Protein AF-A0A8E2IBC5-F1 (afdb_monomer_lite)

Secondary structure (DSSP, 8-state):
--HHHHHHHHHHHHHHHHHTT---------PPEEEEEEE-TTSS--HHHHHHHHHHHTT-SEEEEEEGGG--HHHHTT-SEEEEEESSTT---HHHHHHHGGGSSSS---EE-

pLDDT: mean 71.52, std 16.58, range [40.16, 89.25]

Organism: NCBI:txid38875

Sequence (113 aa):
MNYKRLMSIFVLAMLVQLIAIVPTTHAEETLPKMTFIYMTQDHLPNSDVLFLEATLAAFAKKIDLVEANQVNINKLKKSDVIVFMGEEKGKVPRKGGTQFNPLKDESLQLVIM

Radius of gyration: 26.06 Å; chains: 1; bounding box: 66×25×68 Å

Structure (mmCIF, N/CA/C/O backbone):
data_AF-A0A8E2IBC5-F1
#
_entry.id   AF-A0A8E2IBC5-F1
#
loop_
_atom_site.group_PDB
_atom_site.id
_atom_site.type_symbol
_atom_site.label_atom_id
_atom_site.label_alt_id
_atom_site.label_comp_id
_atom_site.label_asym_id
_atom_site.label_entity_id
_atom_site.label_seq_id
_atom_site.pdbx_PDB_ins_code
_atom_site.Cartn_x
_atom_site.Cartn_y
_atom_site.Cartn_z
_atom_site.occupancy
_atom_site.B_iso_or_equiv
_atom_site.auth_seq_id
_atom_site.auth_comp_id
_atom_site.auth_asym_id
_atom_site.auth_atom_id
_atom_site.pdbx_PDB_model_num
ATOM 1 N N . MET A 1 1 ? -48.158 -3.553 49.471 1.00 57.88 1 MET A N 1
ATOM 2 C CA . MET A 1 1 ? -47.087 -3.453 48.452 1.00 57.88 1 MET A CA 1
ATOM 3 C C . MET A 1 1 ? -46.358 -4.791 48.409 1.00 57.88 1 MET A C 1
ATOM 5 O O . MET A 1 1 ? -45.925 -5.25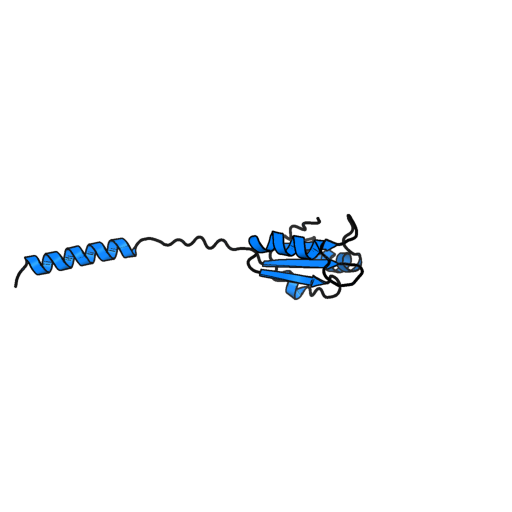8 49.452 1.00 57.88 1 MET A O 1
ATOM 9 N N . ASN A 1 2 ? -46.352 -5.485 47.268 1.00 74.00 2 ASN A N 1
ATOM 10 C CA . ASN A 1 2 ? -45.976 -6.903 47.210 1.00 74.00 2 ASN A CA 1
ATOM 11 C C . ASN A 1 2 ? -44.443 -7.040 47.122 1.00 74.00 2 ASN A C 1
ATOM 13 O O . ASN A 1 2 ? -43.874 -6.951 46.037 1.00 74.00 2 ASN A O 1
ATOM 17 N N . TYR A 1 3 ? -43.775 -7.210 48.266 1.00 76.25 3 TYR A N 1
ATOM 18 C CA . TYR A 1 3 ? -42.307 -7.237 48.406 1.00 76.25 3 TYR A CA 1
ATOM 19 C C . TYR A 1 3 ? -41.609 -8.216 47.445 1.00 76.25 3 TYR A C 1
ATOM 21 O O . TYR A 1 3 ? -40.512 -7.940 46.966 1.00 76.25 3 TYR A O 1
ATOM 29 N N . LYS A 1 4 ? -42.285 -9.314 47.076 1.00 76.81 4 LYS A N 1
ATOM 30 C CA . LYS A 1 4 ? -41.810 -10.280 46.073 1.00 76.81 4 LYS A CA 1
ATOM 31 C C . LYS A 1 4 ? -41.590 -9.654 44.690 1.00 76.81 4 LYS A C 1
ATOM 33 O O . LYS A 1 4 ? -40.616 -9.989 44.024 1.00 76.81 4 LYS A O 1
ATOM 38 N N . ARG A 1 5 ? -42.454 -8.721 44.265 1.00 77.56 5 ARG A N 1
ATOM 39 C CA . ARG A 1 5 ? -42.296 -8.002 42.985 1.00 77.56 5 ARG A CA 1
ATOM 40 C C . ARG A 1 5 ? -41.101 -7.053 43.013 1.00 77.56 5 ARG A C 1
ATOM 42 O O . ARG A 1 5 ? -40.372 -6.987 42.034 1.00 77.56 5 ARG A O 1
ATOM 49 N N . LEU A 1 6 ? -40.884 -6.364 44.132 1.00 82.38 6 LEU A N 1
ATOM 50 C CA . LEU A 1 6 ? -39.739 -5.465 44.312 1.00 82.38 6 LEU A CA 1
ATOM 51 C C . LEU A 1 6 ? -38.411 -6.228 44.276 1.00 82.38 6 LEU A C 1
ATOM 53 O O . LEU A 1 6 ? -37.493 -5.818 43.572 1.00 82.38 6 LEU A O 1
ATOM 57 N N . MET A 1 7 ? -38.342 -7.375 44.956 1.00 83.50 7 MET A N 1
ATOM 58 C CA . MET A 1 7 ? -37.144 -8.217 44.953 1.00 83.50 7 MET A CA 1
ATOM 59 C C . MET A 1 7 ? -36.817 -8.749 43.548 1.00 83.50 7 MET A C 1
ATOM 61 O O . MET A 1 7 ? -35.668 -8.720 43.121 1.00 83.50 7 MET A O 1
ATOM 65 N N . SER A 1 8 ? -37.838 -9.157 42.786 1.00 82.38 8 SER A N 1
ATOM 66 C CA . SER A 1 8 ? -37.655 -9.638 41.411 1.00 82.38 8 SER A CA 1
ATOM 67 C C . SER A 1 8 ? -37.078 -8.574 40.474 1.00 82.38 8 SER A C 1
ATOM 69 O O . SER A 1 8 ? -36.262 -8.903 39.617 1.00 82.38 8 SER A O 1
ATOM 71 N N . ILE A 1 9 ? -37.490 -7.311 40.623 1.00 84.94 9 ILE A N 1
ATOM 72 C CA . ILE A 1 9 ? -36.974 -6.199 39.810 1.00 84.94 9 ILE A CA 1
ATOM 73 C C . ILE A 1 9 ? -35.517 -5.905 40.182 1.00 84.94 9 ILE A C 1
ATOM 75 O O . ILE A 1 9 ? -34.698 -5.645 39.305 1.00 84.94 9 ILE A O 1
ATOM 79 N N . PHE A 1 10 ? -35.183 -5.998 41.469 1.00 85.44 10 PHE A N 1
ATOM 80 C CA . PHE A 1 10 ? -33.832 -5.743 41.960 1.00 85.44 10 PHE A CA 1
ATOM 81 C C . PHE A 1 10 ? -32.822 -6.785 41.461 1.00 85.44 10 PHE A C 1
ATOM 83 O O . PHE A 1 10 ? -31.757 -6.427 40.963 1.00 85.44 10 PHE A O 1
ATOM 90 N N . VAL A 1 11 ? -33.183 -8.072 41.513 1.00 86.56 11 VAL A N 1
ATOM 91 C CA . VAL A 1 11 ? -32.349 -9.164 40.981 1.00 86.56 11 VAL A CA 1
ATOM 92 C C . VAL A 1 11 ? -32.142 -9.013 39.473 1.00 86.56 11 VAL A C 1
ATOM 94 O O . VAL A 1 11 ? -31.028 -9.183 38.982 1.00 86.56 11 VAL A O 1
ATOM 97 N N . LEU A 1 12 ? -33.195 -8.640 38.740 1.00 84.81 12 LEU A N 1
ATOM 98 C CA . LEU A 1 12 ? -33.107 -8.420 37.299 1.00 84.81 12 LEU A CA 1
ATOM 99 C C . LEU A 1 12 ? -32.184 -7.241 36.959 1.00 84.81 12 LEU A C 1
ATOM 101 O O . LEU A 1 12 ? -31.347 -7.358 36.068 1.00 84.81 12 LEU A O 1
ATOM 105 N N . ALA A 1 13 ? -32.288 -6.131 37.695 1.00 83.44 13 ALA A N 1
ATOM 106 C CA . ALA A 1 13 ? -31.417 -4.973 37.511 1.00 83.44 13 ALA A CA 1
ATOM 107 C C . ALA A 1 13 ? -29.939 -5.319 37.760 1.00 83.44 13 ALA A C 1
ATOM 109 O O . ALA A 1 13 ? -29.073 -4.890 36.998 1.00 83.44 13 ALA A O 1
ATOM 110 N N . MET A 1 14 ? -29.655 -6.148 38.771 1.00 82.12 14 MET A N 1
ATOM 111 C CA . MET A 1 14 ? -28.293 -6.608 39.051 1.00 82.12 14 MET A CA 1
ATOM 112 C C . MET A 1 14 ? -27.725 -7.491 37.933 1.00 82.12 14 MET A C 1
ATOM 114 O O . MET A 1 14 ? -26.567 -7.336 37.549 1.00 82.12 14 MET A O 1
ATOM 118 N N . LEU A 1 15 ? -28.541 -8.384 37.367 1.00 81.25 15 LEU A N 1
ATOM 119 C CA . LEU A 1 15 ? -28.134 -9.237 36.246 1.00 81.25 15 LEU A CA 1
ATOM 120 C C . LEU A 1 15 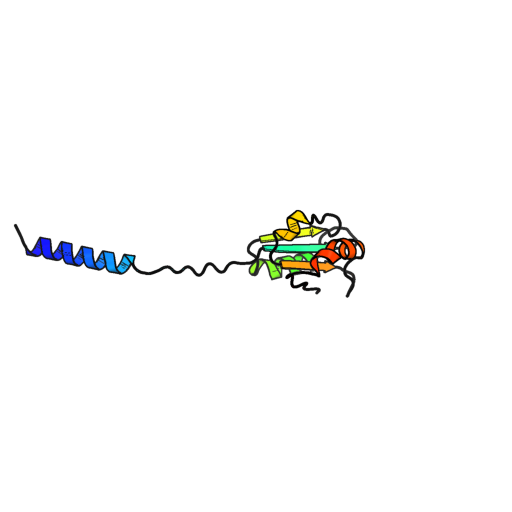? -27.831 -8.428 34.978 1.00 81.25 15 LEU A C 1
ATOM 122 O O . LEU A 1 15 ? -26.869 -8.729 34.278 1.00 81.25 15 LEU A O 1
ATOM 126 N N . VAL A 1 16 ? -28.602 -7.373 34.699 1.00 77.88 16 VAL A N 1
ATOM 127 C CA . VAL A 1 16 ? -28.352 -6.485 33.549 1.00 77.88 16 VAL A CA 1
ATOM 128 C C . VAL A 1 16 ? -27.029 -5.729 33.704 1.00 77.88 16 VAL A C 1
ATOM 130 O O . VAL A 1 16 ? -26.286 -5.587 32.733 1.00 77.88 16 VAL A O 1
ATOM 133 N N . GLN A 1 17 ? -26.691 -5.296 34.922 1.00 71.69 17 GLN A N 1
ATOM 134 C CA . GLN A 1 17 ? -25.409 -4.637 35.191 1.00 71.69 17 GLN A CA 1
ATOM 135 C C . GLN A 1 17 ? -24.208 -5.572 34.993 1.00 71.69 17 GLN A C 1
ATOM 137 O O . GLN A 1 17 ? -23.166 -5.112 34.540 1.00 71.69 17 GLN A O 1
ATOM 142 N N . LEU A 1 18 ? -24.348 -6.875 35.256 1.00 68.88 18 LEU A N 1
ATOM 143 C CA . LEU A 1 18 ? -23.285 -7.865 35.029 1.00 68.88 18 LEU A CA 1
ATOM 144 C C . LEU A 1 18 ? -22.956 -8.070 33.541 1.00 68.88 18 LEU A C 1
ATOM 146 O O . LEU A 1 18 ? -21.799 -8.298 33.202 1.00 68.88 18 LEU A O 1
ATOM 150 N N . ILE A 1 19 ? -23.945 -7.954 32.650 1.00 66.19 19 ILE A N 1
ATOM 151 C CA . ILE A 1 19 ? -23.742 -8.098 31.196 1.00 66.19 19 ILE A CA 1
ATOM 152 C C . ILE A 1 19 ? -23.092 -6.835 30.605 1.00 66.19 19 ILE A C 1
ATOM 154 O O . ILE A 1 19 ? -22.348 -6.910 29.630 1.00 66.19 19 ILE A O 1
ATOM 158 N N . ALA A 1 20 ? -23.330 -5.670 31.212 1.00 60.69 20 ALA A N 1
ATOM 159 C CA . ALA A 1 20 ? -22.821 -4.386 30.732 1.00 60.69 20 ALA A CA 1
ATOM 160 C C . ALA A 1 20 ? -21.312 -4.166 30.974 1.00 60.69 20 ALA A C 1
ATOM 162 O O . ALA A 1 20 ? -20.746 -3.234 30.409 1.00 60.69 20 ALA A O 1
ATOM 163 N N . ILE A 1 21 ? -20.656 -5.001 31.792 1.00 59.78 21 ILE A N 1
ATOM 164 C CA . ILE A 1 21 ? -19.228 -4.871 32.150 1.00 59.78 21 ILE A CA 1
ATOM 165 C C . ILE A 1 21 ? -18.396 -5.965 31.464 1.00 59.78 21 ILE A C 1
ATOM 167 O O . ILE A 1 21 ? -17.398 -6.433 32.003 1.00 59.78 21 ILE A O 1
ATOM 171 N N . VAL A 1 22 ? -18.780 -6.406 30.266 1.00 57.28 22 VAL A N 1
ATOM 172 C CA . VAL A 1 22 ? -17.820 -7.105 29.405 1.00 57.28 22 VAL A CA 1
ATOM 173 C C . VAL A 1 22 ? -16.979 -6.016 28.746 1.00 57.28 22 VAL A C 1
ATOM 175 O O . VAL A 1 22 ? -17.513 -5.293 27.902 1.00 57.28 22 VAL A O 1
ATOM 178 N N . PRO A 1 23 ? -15.696 -5.838 29.113 1.00 51.69 23 PRO A N 1
ATOM 179 C CA . PRO A 1 23 ? -14.833 -4.971 28.343 1.00 51.69 23 PRO A CA 1
ATOM 180 C C . PRO A 1 23 ? -14.690 -5.626 26.972 1.00 51.69 23 PRO A C 1
ATOM 182 O O . PRO A 1 23 ? -13.975 -6.610 26.796 1.00 51.69 23 PRO A O 1
ATOM 185 N N . THR A 1 24 ? -15.397 -5.091 25.984 1.00 54.81 24 THR A N 1
ATOM 186 C CA . THR A 1 24 ? -15.069 -5.288 24.579 1.00 54.81 24 THR A CA 1
ATOM 187 C C . THR A 1 24 ? -13.778 -4.520 24.333 1.00 54.81 24 THR A C 1
ATOM 189 O O . THR A 1 24 ? -13.758 -3.456 23.720 1.00 54.81 24 THR A O 1
ATOM 192 N N . THR A 1 25 ? -12.664 -5.031 24.865 1.00 54.69 25 THR A N 1
ATOM 193 C CA . THR A 1 25 ? -11.339 -4.661 24.382 1.00 54.69 25 THR A CA 1
ATOM 194 C C . THR A 1 25 ? -11.262 -5.177 22.956 1.00 54.69 25 THR A C 1
ATOM 196 O O . THR A 1 25 ? -10.771 -6.273 22.694 1.00 54.69 25 THR A O 1
ATOM 199 N N . HIS A 1 26 ? -11.821 -4.408 22.027 1.00 50.81 26 HIS A N 1
ATOM 200 C CA . HIS A 1 26 ? -11.423 -4.476 20.643 1.00 50.81 26 HIS A CA 1
ATOM 201 C C . HIS A 1 26 ? -9.955 -4.075 20.648 1.00 50.81 26 HIS A C 1
ATOM 203 O O . HIS A 1 26 ? -9.616 -2.898 20.753 1.00 50.81 26 HIS A O 1
ATOM 209 N N . ALA A 1 27 ? -9.077 -5.075 20.624 1.00 50.12 27 ALA A N 1
ATOM 210 C CA . ALA A 1 27 ? -7.743 -4.875 20.110 1.00 50.12 27 ALA A CA 1
ATOM 211 C C . ALA A 1 27 ? -7.947 -4.471 18.647 1.00 50.12 27 ALA A C 1
ATOM 213 O O . ALA A 1 27 ? -8.111 -5.320 17.776 1.00 50.12 27 ALA A O 1
ATOM 214 N N . GLU A 1 28 ? -8.091 -3.168 18.401 1.00 55.06 28 GLU A N 1
ATOM 215 C CA . GLU A 1 28 ? -7.971 -2.624 17.060 1.00 55.06 28 GLU A CA 1
ATOM 216 C C . GLU A 1 28 ? -6.555 -2.973 16.617 1.00 55.06 28 GLU A C 1
ATOM 218 O O . GLU A 1 28 ? -5.588 -2.330 17.024 1.00 55.06 28 GLU A O 1
ATOM 223 N N . GLU A 1 29 ? -6.418 -4.044 15.837 1.00 59.09 29 GLU A N 1
ATOM 224 C CA . GLU A 1 29 ? -5.198 -4.288 15.087 1.00 59.09 29 GLU A CA 1
ATOM 225 C C . GLU A 1 29 ? -4.999 -3.066 14.192 1.00 59.09 29 GLU A C 1
ATOM 227 O O . GLU A 1 29 ? -5.711 -2.845 13.208 1.00 59.09 29 GLU A O 1
ATOM 232 N N . THR A 1 30 ? -4.077 -2.193 14.595 1.00 73.81 30 THR A N 1
ATOM 233 C CA . THR A 1 30 ? -3.744 -0.986 13.851 1.00 73.81 30 THR A CA 1
ATOM 234 C C . THR A 1 30 ? -2.970 -1.401 12.610 1.00 73.81 30 THR A C 1
ATOM 236 O O . THR A 1 30 ? -1.740 -1.423 12.610 1.00 73.81 30 THR A O 1
ATOM 239 N N . LEU A 1 31 ? -3.697 -1.771 11.556 1.00 82.94 31 LEU A N 1
ATOM 240 C CA . LEU A 1 31 ? -3.105 -2.080 10.263 1.00 82.94 31 LEU A CA 1
ATOM 241 C C . LEU A 1 31 ? -2.351 -0.838 9.736 1.00 82.94 31 LEU A C 1
ATOM 243 O O . LEU A 1 31 ? -2.897 0.275 9.783 1.00 82.94 31 LEU A O 1
ATOM 247 N N . PRO A 1 32 ? -1.116 -0.996 9.232 1.00 86.88 32 PRO A N 1
ATOM 248 C CA . PRO A 1 32 ? -0.298 0.112 8.755 1.00 86.88 32 PRO A CA 1
ATOM 249 C C . PRO A 1 32 ? -0.858 0.736 7.472 1.00 86.88 32 PRO A C 1
ATOM 251 O O . PRO A 1 32 ? -1.527 0.087 6.659 1.00 86.88 32 PRO A O 1
ATOM 254 N N . LYS A 1 33 ? -0.541 2.012 7.256 1.00 88.56 33 LYS A N 1
ATOM 255 C CA . LYS A 1 33 ? -0.665 2.674 5.954 1.00 88.56 33 LYS A CA 1
ATOM 256 C C . LYS A 1 33 ? 0.594 2.408 5.148 1.00 88.56 33 LYS A C 1
ATOM 258 O O . LYS A 1 33 ? 1.688 2.791 5.564 1.00 88.56 33 LYS A O 1
ATOM 263 N N . MET A 1 34 ? 0.433 1.794 3.986 1.00 89.25 34 MET A N 1
ATOM 264 C CA . MET A 1 34 ? 1.551 1.442 3.124 1.00 89.25 34 MET A CA 1
ATOM 265 C C . MET A 1 34 ? 1.550 2.307 1.862 1.00 89.25 34 MET A C 1
ATOM 267 O O . MET A 1 34 ? 0.508 2.496 1.237 1.00 89.25 34 MET A O 1
ATOM 271 N N . THR A 1 35 ? 2.719 2.806 1.464 1.00 88.44 35 THR A N 1
ATOM 272 C CA . THR A 1 35 ? 2.910 3.454 0.160 1.00 88.44 35 THR A CA 1
ATOM 273 C C . THR A 1 35 ? 3.791 2.587 -0.722 1.00 88.44 35 THR A C 1
ATOM 275 O O . THR A 1 35 ? 4.895 2.208 -0.341 1.00 88.44 35 THR A O 1
ATOM 278 N N . PHE A 1 36 ? 3.292 2.302 -1.914 1.00 88.31 36 PHE A N 1
ATOM 279 C CA . PHE A 1 36 ? 3.904 1.453 -2.918 1.00 88.31 36 PHE A CA 1
ATOM 280 C C . PHE A 1 36 ? 4.464 2.345 -4.013 1.00 88.31 36 PHE A C 1
ATOM 282 O O . PHE A 1 36 ? 3.721 3.059 -4.681 1.00 88.31 36 PHE A O 1
ATOM 289 N N . ILE A 1 37 ? 5.780 2.333 -4.178 1.00 87.88 37 ILE A N 1
ATOM 290 C CA . ILE A 1 37 ? 6.480 3.179 -5.137 1.00 87.88 37 ILE A CA 1
ATOM 291 C C . ILE A 1 37 ? 6.982 2.295 -6.264 1.00 87.88 37 ILE A C 1
ATOM 293 O O . ILE A 1 37 ? 7.921 1.525 -6.062 1.00 87.88 37 ILE A O 1
ATOM 297 N N . TYR A 1 38 ? 6.357 2.400 -7.436 1.00 86.38 38 TYR A N 1
ATOM 298 C CA . TYR A 1 38 ? 6.726 1.592 -8.594 1.00 86.38 38 TYR A CA 1
ATOM 299 C C . TYR A 1 38 ? 7.558 2.373 -9.611 1.00 86.38 38 TYR A C 1
ATOM 301 O O . TYR A 1 38 ? 7.370 3.575 -9.818 1.00 86.38 38 TYR A O 1
ATOM 309 N N . MET A 1 39 ? 8.468 1.667 -10.276 1.00 83.62 39 MET A N 1
ATOM 310 C CA . MET A 1 39 ? 9.153 2.142 -11.471 1.00 83.62 39 MET A CA 1
ATOM 311 C C . MET A 1 39 ? 9.211 1.024 -12.512 1.00 83.62 39 MET A C 1
ATOM 313 O O . MET A 1 39 ? 9.937 0.043 -12.347 1.00 83.62 39 MET A O 1
ATOM 317 N N . THR A 1 40 ? 8.462 1.211 -13.589 1.00 80.81 40 THR A N 1
ATOM 318 C CA . THR A 1 40 ? 8.387 0.318 -14.750 1.00 80.81 40 THR A CA 1
ATOM 319 C C . THR A 1 40 ? 8.802 1.083 -16.004 1.00 80.81 40 THR A C 1
ATOM 321 O O . THR A 1 40 ? 8.754 2.318 -16.021 1.00 80.81 40 THR A O 1
ATOM 324 N N . GLN A 1 41 ? 9.225 0.373 -17.052 1.00 80.31 41 GLN A N 1
ATOM 325 C CA . GLN A 1 41 ? 9.615 1.004 -18.323 1.00 80.31 41 GLN A CA 1
ATOM 326 C C . GLN A 1 41 ? 8.471 1.794 -18.972 1.00 80.31 41 GLN A C 1
ATOM 328 O O . GLN A 1 41 ? 8.698 2.883 -19.494 1.00 80.31 41 GLN A O 1
ATOM 333 N N . ASP A 1 42 ? 7.244 1.281 -18.871 1.00 82.50 42 ASP A N 1
ATOM 334 C CA . ASP A 1 42 ? 6.059 1.875 -19.498 1.00 82.50 42 ASP A CA 1
ATOM 335 C C . ASP A 1 42 ? 5.370 2.937 -18.627 1.00 82.50 42 ASP A C 1
ATOM 337 O O . ASP A 1 42 ? 4.300 3.427 -18.985 1.00 82.50 42 ASP A O 1
ATOM 341 N N . HIS A 1 43 ? 5.944 3.286 -17.466 1.00 81.19 43 HIS A N 1
ATOM 342 C CA . HIS A 1 43 ? 5.335 4.186 -16.474 1.00 81.19 43 HIS A CA 1
ATOM 343 C C . HIS A 1 43 ? 3.948 3.735 -15.973 1.00 81.19 43 HIS A C 1
ATOM 345 O O . HIS A 1 43 ? 3.214 4.509 -15.359 1.00 81.19 43 HIS A O 1
ATOM 351 N N . LEU A 1 44 ? 3.593 2.470 -16.208 1.00 84.81 44 LEU A N 1
ATOM 352 C CA . LEU A 1 44 ? 2.338 1.848 -15.804 1.00 84.81 44 LEU A CA 1
ATOM 353 C C . LEU A 1 44 ? 2.608 0.663 -14.869 1.00 84.81 44 LEU A C 1
ATOM 355 O O . LEU A 1 44 ? 3.616 -0.026 -15.046 1.00 84.81 44 LEU A O 1
ATOM 359 N N . PRO A 1 45 ? 1.729 0.382 -13.891 1.00 83.94 45 PRO A N 1
ATOM 360 C CA . PRO A 1 45 ? 1.849 -0.811 -13.061 1.00 83.94 45 PRO A CA 1
ATOM 361 C C . PRO A 1 45 ? 1.835 -2.069 -13.937 1.00 83.94 45 PRO A C 1
ATOM 363 O O . PRO A 1 45 ? 0.884 -2.296 -14.685 1.00 83.94 45 PRO A O 1
ATOM 366 N N . ASN A 1 46 ? 2.889 -2.878 -13.852 1.00 84.88 46 ASN A N 1
ATOM 367 C CA . ASN A 1 46 ? 2.946 -4.180 -14.512 1.00 84.88 46 ASN A CA 1
ATOM 368 C C . ASN A 1 46 ? 2.289 -5.260 -13.625 1.00 84.88 46 ASN A C 1
ATOM 370 O O . ASN A 1 46 ? 1.837 -4.984 -12.509 1.00 84.88 46 ASN A O 1
ATOM 374 N N . SER A 1 47 ? 2.225 -6.503 -14.110 1.00 85.31 47 SER A N 1
ATOM 375 C CA . SER A 1 47 ? 1.628 -7.618 -13.359 1.00 85.31 47 SER A CA 1
ATOM 376 C C . SER A 1 47 ? 2.267 -7.833 -11.990 1.00 85.31 47 SER A C 1
ATOM 378 O O . SER A 1 47 ? 1.564 -8.163 -11.040 1.00 85.31 47 SER A O 1
ATOM 380 N N . ASP A 1 48 ? 3.576 -7.621 -11.879 1.00 84.50 48 ASP A N 1
ATOM 381 C CA . ASP A 1 48 ? 4.339 -7.891 -10.662 1.00 84.50 48 ASP A CA 1
ATOM 382 C C . ASP A 1 48 ? 4.044 -6.838 -9.588 1.00 84.50 48 ASP A C 1
ATOM 384 O O . ASP A 1 48 ? 3.831 -7.174 -8.423 1.00 84.50 48 ASP A O 1
ATOM 388 N N . VAL A 1 49 ? 3.937 -5.569 -9.994 1.00 85.38 49 VAL A N 1
ATOM 389 C CA . VAL A 1 49 ? 3.515 -4.458 -9.130 1.00 85.38 49 VAL A CA 1
ATOM 390 C C . VAL A 1 49 ? 2.108 -4.702 -8.588 1.00 85.38 49 VAL A C 1
ATOM 392 O O . VAL A 1 49 ? 1.888 -4.603 -7.382 1.00 85.38 49 VAL A O 1
ATOM 395 N N . LEU A 1 50 ? 1.166 -5.066 -9.463 1.00 86.94 50 LEU A N 1
ATOM 396 C CA . LEU A 1 50 ? -0.221 -5.330 -9.071 1.00 86.94 50 LEU A CA 1
ATOM 397 C C . LEU A 1 50 ? -0.340 -6.572 -8.180 1.00 86.94 50 LEU A C 1
ATOM 399 O O . LEU A 1 50 ? -1.138 -6.598 -7.245 1.00 86.94 50 LEU A O 1
ATOM 403 N N . PHE A 1 51 ? 0.466 -7.599 -8.441 1.00 88.06 51 PHE A N 1
ATOM 404 C CA . PHE A 1 51 ? 0.509 -8.800 -7.616 1.00 88.06 51 PHE A CA 1
ATOM 405 C C . PHE A 1 51 ? 1.021 -8.500 -6.201 1.00 88.06 51 PHE A C 1
ATOM 407 O O . PHE A 1 51 ? 0.426 -8.954 -5.219 1.00 88.06 51 PHE A O 1
ATOM 414 N N . LEU A 1 52 ? 2.095 -7.714 -6.080 1.00 85.88 52 LEU A N 1
ATOM 415 C CA . LEU A 1 52 ? 2.642 -7.300 -4.786 1.00 85.88 52 LEU A CA 1
ATOM 416 C C . LEU A 1 52 ? 1.668 -6.407 -4.017 1.00 85.88 52 LEU A C 1
ATOM 418 O O . LEU A 1 52 ? 1.456 -6.629 -2.824 1.00 85.88 52 LEU A O 1
ATOM 422 N N . GLU A 1 53 ? 1.037 -5.450 -4.698 1.00 88.31 53 GLU A N 1
ATOM 423 C CA . GLU A 1 53 ? -0.022 -4.615 -4.127 1.00 88.31 53 GLU A CA 1
ATOM 424 C C . GLU A 1 53 ? -1.157 -5.481 -3.564 1.00 88.31 53 GLU A C 1
ATOM 426 O O . GLU A 1 53 ? -1.508 -5.358 -2.391 1.00 88.31 53 GLU A O 1
ATOM 431 N N . ALA A 1 54 ? -1.685 -6.409 -4.368 1.00 88.12 54 ALA A N 1
ATOM 432 C CA . ALA A 1 54 ? -2.789 -7.278 -3.972 1.00 88.12 54 ALA A CA 1
ATOM 433 C C . ALA A 1 54 ? -2.423 -8.203 -2.802 1.00 88.12 54 ALA A C 1
ATOM 435 O O . ALA A 1 54 ? -3.231 -8.413 -1.898 1.00 88.12 54 ALA A O 1
ATOM 436 N N . THR A 1 55 ? -1.199 -8.732 -2.791 1.00 87.62 55 THR A N 1
ATOM 437 C CA . THR A 1 55 ? -0.719 -9.624 -1.725 1.00 87.62 55 THR A CA 1
ATOM 438 C C . THR A 1 55 ? -0.598 -8.886 -0.394 1.00 87.62 55 THR A C 1
ATOM 440 O O . THR A 1 55 ? -0.942 -9.422 0.660 1.00 87.62 55 THR A O 1
ATOM 443 N N . LEU A 1 56 ? -0.133 -7.638 -0.432 1.00 85.69 56 LEU A N 1
ATOM 444 C CA . LEU A 1 56 ? 0.098 -6.833 0.763 1.00 85.69 56 LEU A CA 1
ATOM 445 C C . LEU A 1 56 ? -1.136 -6.030 1.202 1.00 85.69 56 LEU A C 1
ATOM 447 O O . LEU A 1 56 ? -1.190 -5.583 2.348 1.00 85.69 56 LEU A O 1
ATOM 451 N N . ALA A 1 57 ? -2.162 -5.919 0.353 1.00 85.81 57 ALA A N 1
ATOM 452 C CA . ALA A 1 57 ? -3.444 -5.291 0.681 1.00 85.81 57 ALA A CA 1
ATOM 453 C C . ALA A 1 57 ? -4.122 -5.920 1.900 1.00 85.81 57 ALA A C 1
ATOM 455 O O . ALA A 1 57 ? -4.725 -5.205 2.696 1.00 85.81 57 ALA A O 1
ATOM 456 N N . ALA A 1 58 ? -3.966 -7.231 2.097 1.00 84.62 58 ALA A N 1
ATOM 457 C CA . ALA A 1 58 ? -4.510 -7.935 3.258 1.00 84.62 58 ALA A CA 1
ATOM 458 C C . ALA A 1 58 ? -3.897 -7.478 4.597 1.00 84.62 58 ALA A C 1
ATOM 460 O O . ALA A 1 58 ? -4.511 -7.659 5.645 1.00 84.62 58 ALA A O 1
ATOM 461 N N . PHE A 1 59 ? -2.706 -6.873 4.565 1.00 84.81 59 PHE A N 1
ATOM 462 C CA . PHE A 1 59 ? -1.961 -6.439 5.748 1.00 84.81 59 PHE A CA 1
ATOM 463 C C . PHE A 1 59 ? -1.962 -4.918 5.929 1.00 84.81 59 PHE A C 1
ATOM 465 O O . PHE A 1 59 ? -1.328 -4.412 6.852 1.00 84.81 59 PHE A O 1
ATOM 472 N N . ALA A 1 60 ? -2.645 -4.174 5.059 1.00 86.19 60 ALA A N 1
ATOM 473 C CA . ALA A 1 60 ? -2.627 -2.720 5.051 1.00 86.19 60 ALA A CA 1
ATOM 474 C C . ALA A 1 60 ? -4.020 -2.150 5.328 1.00 86.19 60 ALA A C 1
ATOM 476 O O . ALA A 1 60 ? -5.022 -2.587 4.770 1.00 86.19 60 ALA A O 1
ATOM 477 N N . LYS A 1 61 ? -4.087 -1.083 6.130 1.00 86.25 61 LYS A N 1
ATOM 478 C CA . LYS A 1 61 ? -5.321 -0.295 6.285 1.00 86.25 61 LYS A CA 1
ATOM 479 C C . LYS A 1 61 ? -5.643 0.479 5.013 1.00 86.25 61 LYS A C 1
ATOM 481 O O . LYS A 1 61 ? -6.800 0.755 4.708 1.00 86.25 61 LYS A O 1
ATOM 486 N N . LYS A 1 62 ? -4.588 0.916 4.329 1.00 85.69 62 LYS A N 1
ATOM 487 C CA . LYS A 1 62 ? -4.649 1.675 3.089 1.00 85.69 62 LYS A CA 1
ATOM 488 C C . LYS A 1 62 ? -3.355 1.459 2.324 1.00 85.69 62 LYS A C 1
ATOM 490 O O . LYS A 1 62 ? -2.282 1.558 2.921 1.00 85.69 62 LYS A O 1
ATOM 495 N N . ILE A 1 63 ? -3.487 1.232 1.023 1.00 87.31 63 ILE A N 1
ATOM 496 C CA . ILE A 1 63 ? -2.373 1.238 0.085 1.00 87.31 63 ILE A CA 1
ATOM 497 C C . ILE A 1 63 ? -2.484 2.473 -0.804 1.00 87.31 63 ILE A C 1
ATOM 499 O O . ILE A 1 63 ? -3.541 2.747 -1.369 1.00 87.31 63 ILE A O 1
ATOM 503 N N . ASP A 1 64 ? -1.397 3.233 -0.892 1.00 88.94 64 ASP A N 1
ATOM 504 C CA . ASP A 1 64 ? -1.225 4.300 -1.872 1.00 88.94 64 ASP A CA 1
ATOM 505 C C . ASP A 1 64 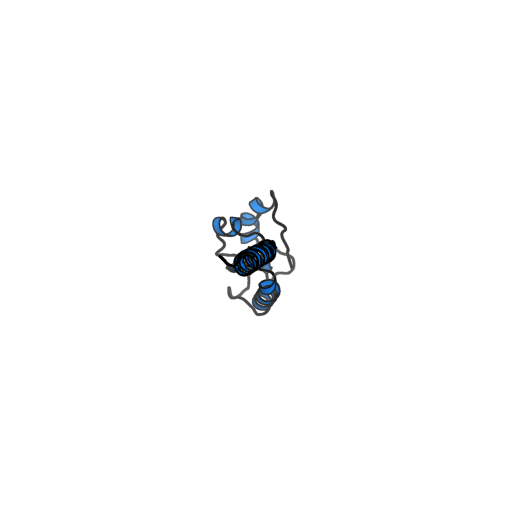? -0.178 3.853 -2.904 1.00 88.94 64 ASP A C 1
ATOM 507 O O . ASP A 1 64 ? 1.007 3.765 -2.590 1.00 88.94 64 ASP A O 1
ATOM 511 N N . LEU A 1 65 ? -0.609 3.569 -4.136 1.00 88.44 65 LEU A N 1
ATOM 512 C CA . LEU A 1 65 ? 0.278 3.224 -5.250 1.00 88.44 65 LEU A CA 1
ATOM 513 C C . LEU A 1 65 ? 0.701 4.497 -6.001 1.00 88.44 65 LEU A C 1
ATOM 515 O O . LEU A 1 65 ? -0.142 5.275 -6.451 1.00 88.44 65 LEU A O 1
ATOM 519 N N . VAL A 1 66 ? 2.008 4.732 -6.126 1.00 88.12 66 VAL A N 1
ATOM 520 C CA . VAL A 1 66 ? 2.584 5.961 -6.689 1.00 88.12 66 VAL A CA 1
ATOM 521 C C . VAL A 1 66 ? 3.755 5.625 -7.609 1.00 88.12 66 VAL A C 1
ATOM 523 O O . VAL A 1 66 ? 4.617 4.818 -7.276 1.00 88.12 66 VAL A O 1
ATOM 526 N N . GLU A 1 67 ? 3.820 6.274 -8.766 1.00 85.19 67 GLU A N 1
ATOM 527 C CA . GLU A 1 67 ? 4.973 6.167 -9.661 1.00 85.19 67 GLU A CA 1
ATOM 528 C C . GLU A 1 67 ? 6.184 6.906 -9.062 1.00 85.19 67 GLU A C 1
ATOM 530 O O . GLU A 1 67 ? 6.046 8.024 -8.557 1.00 85.19 67 GLU A O 1
ATOM 535 N N . ALA A 1 68 ? 7.390 6.341 -9.163 1.00 83.12 68 ALA A N 1
ATOM 536 C CA . ALA A 1 68 ? 8.617 6.906 -8.592 1.00 83.12 68 ALA A CA 1
ATOM 537 C C . ALA A 1 68 ? 8.885 8.373 -8.991 1.00 83.12 68 ALA A C 1
ATOM 539 O O . ALA A 1 68 ? 9.431 9.136 -8.194 1.00 83.12 68 ALA A O 1
ATOM 540 N N . ASN A 1 69 ? 8.475 8.796 -10.192 1.00 80.06 69 ASN A N 1
ATOM 541 C CA . ASN A 1 69 ? 8.657 10.173 -10.670 1.00 80.06 69 ASN A CA 1
ATOM 542 C C . ASN A 1 69 ? 7.644 11.177 -10.092 1.00 80.06 69 ASN A C 1
ATOM 544 O O . ASN A 1 69 ? 7.856 12.384 -10.195 1.00 80.06 69 ASN A O 1
ATOM 548 N N . GLN A 1 70 ? 6.556 10.699 -9.487 1.00 82.12 70 GLN A N 1
ATOM 549 C CA . GLN A 1 70 ? 5.449 11.514 -8.972 1.00 82.12 70 GLN A CA 1
ATOM 550 C C . GLN A 1 70 ? 5.394 11.521 -7.437 1.00 82.12 70 GLN A C 1
ATOM 552 O O . GLN A 1 70 ? 4.411 11.948 -6.823 1.00 82.12 70 GLN A O 1
ATOM 557 N N . VAL A 1 71 ? 6.459 11.037 -6.799 1.00 81.50 71 VAL A N 1
ATOM 558 C CA . VAL A 1 71 ? 6.554 10.938 -5.348 1.00 81.50 71 VAL A CA 1
ATOM 559 C C . VAL A 1 71 ? 6.574 12.328 -4.715 1.00 81.50 71 VAL A C 1
ATOM 561 O O . VAL A 1 71 ? 7.380 13.193 -5.052 1.00 81.50 71 VAL A O 1
ATOM 564 N N . ASN A 1 72 ? 5.698 12.525 -3.729 1.00 79.56 72 ASN A N 1
ATOM 565 C CA . ASN A 1 72 ? 5.689 13.712 -2.883 1.00 79.56 72 ASN A CA 1
ATOM 566 C C . ASN A 1 72 ? 6.123 13.338 -1.460 1.00 79.56 72 ASN A C 1
ATOM 568 O O . ASN A 1 72 ? 5.434 12.581 -0.774 1.00 79.56 72 ASN A O 1
ATOM 572 N N . ILE A 1 73 ? 7.226 13.927 -0.990 1.00 76.62 73 ILE A N 1
ATOM 573 C CA . ILE A 1 73 ? 7.81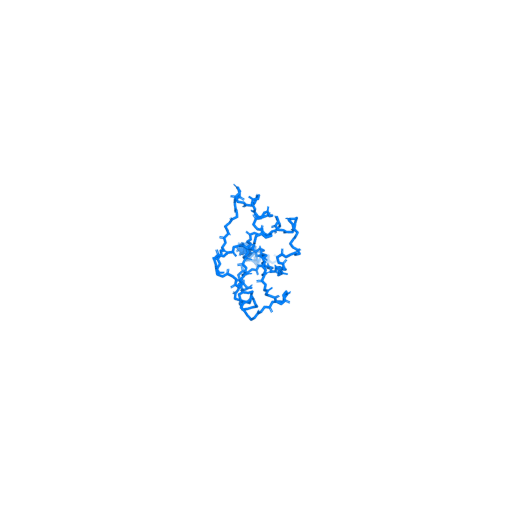4 13.680 0.338 1.00 76.62 73 ILE A CA 1
ATOM 574 C C . ILE A 1 73 ? 6.795 13.903 1.470 1.00 76.62 73 ILE A C 1
ATOM 576 O O . ILE A 1 73 ? 6.772 13.155 2.447 1.00 76.62 73 ILE A O 1
ATOM 580 N N . ASN A 1 74 ? 5.885 14.871 1.328 1.00 77.88 74 ASN A N 1
ATOM 581 C CA . ASN A 1 74 ? 4.857 15.142 2.338 1.00 77.88 74 ASN A CA 1
ATOM 582 C C . ASN A 1 74 ? 3.794 14.034 2.436 1.00 77.88 74 ASN A C 1
ATOM 584 O O . ASN A 1 74 ? 3.153 13.902 3.479 1.00 77.88 74 ASN A O 1
ATOM 588 N N . LYS A 1 75 ? 3.588 13.245 1.371 1.00 71.50 75 LYS A N 1
ATOM 589 C CA . LYS A 1 75 ? 2.732 12.047 1.411 1.00 71.50 75 LYS A CA 1
ATOM 590 C C . LYS A 1 75 ? 3.468 10.862 2.037 1.00 71.50 75 LYS A C 1
ATOM 592 O O . LYS A 1 75 ? 2.873 10.147 2.836 1.00 71.50 75 LYS A O 1
ATOM 597 N N . LEU A 1 76 ? 4.763 10.713 1.752 1.00 77.62 76 LEU A N 1
ATOM 598 C CA . LEU A 1 76 ? 5.587 9.636 2.312 1.00 77.62 76 LEU A CA 1
ATOM 599 C C . LEU A 1 76 ? 5.671 9.689 3.837 1.00 77.62 76 LEU A C 1
ATOM 601 O O . LEU A 1 76 ? 5.512 8.663 4.482 1.00 77.62 76 LEU A O 1
ATOM 605 N N . LYS A 1 77 ? 5.803 10.887 4.419 1.00 77.69 77 LYS A N 1
ATOM 606 C CA . LYS A 1 77 ? 5.825 11.080 5.883 1.00 77.69 77 LYS A CA 1
ATOM 607 C C . LYS A 1 77 ? 4.561 10.603 6.611 1.00 77.69 77 LYS A C 1
ATOM 609 O O . LYS A 1 77 ? 4.572 10.501 7.829 1.00 77.69 77 LYS A O 1
ATOM 614 N N . LYS A 1 78 ? 3.455 10.380 5.893 1.00 81.00 78 LYS A N 1
ATOM 615 C CA . LYS A 1 78 ? 2.185 9.890 6.458 1.00 81.00 78 LYS A CA 1
ATOM 616 C C . LYS A 1 78 ? 2.026 8.370 6.350 1.00 81.00 78 LYS A C 1
ATOM 618 O O . LYS A 1 78 ? 0.968 7.864 6.726 1.00 81.00 78 LYS A O 1
ATOM 623 N N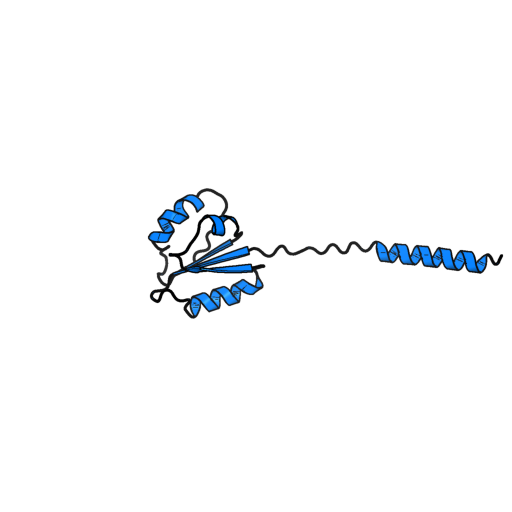 . SER A 1 79 ? 3.012 7.693 5.766 1.00 83.44 79 SER A N 1
ATOM 624 C CA . SER A 1 79 ? 3.022 6.245 5.563 1.00 83.44 79 SER A CA 1
ATOM 625 C C . SER A 1 79 ? 3.842 5.590 6.659 1.00 83.44 79 SER A C 1
ATOM 627 O O . SER A 1 79 ? 4.918 6.081 6.990 1.00 83.44 79 SER A O 1
ATOM 629 N N . ASP A 1 80 ? 3.340 4.478 7.180 1.00 84.44 80 ASP A N 1
ATOM 630 C CA . ASP A 1 80 ? 4.036 3.681 8.190 1.00 84.44 80 ASP A CA 1
ATOM 631 C C . ASP A 1 80 ? 5.054 2.743 7.522 1.00 84.44 80 ASP A C 1
ATOM 633 O O . ASP A 1 80 ? 6.117 2.464 8.071 1.00 84.44 80 ASP A O 1
ATOM 637 N N . VAL A 1 81 ? 4.742 2.285 6.303 1.00 83.25 81 VAL A N 1
ATOM 638 C CA . VAL A 1 81 ? 5.594 1.400 5.498 1.00 83.25 81 VAL A CA 1
ATOM 639 C C . VAL A 1 81 ? 5.716 1.953 4.082 1.00 83.25 81 VAL A C 1
ATOM 641 O O . VAL A 1 81 ? 4.735 2.420 3.497 1.00 83.25 81 VAL A O 1
ATOM 644 N N . ILE A 1 82 ? 6.920 1.887 3.514 1.00 84.12 82 ILE A N 1
ATOM 645 C CA . ILE A 1 82 ? 7.189 2.269 2.126 1.00 84.12 82 ILE A CA 1
ATOM 646 C C . ILE A 1 82 ? 7.811 1.068 1.416 1.00 84.12 82 ILE A C 1
ATOM 648 O O . ILE A 1 82 ? 8.870 0.588 1.817 1.00 84.12 82 ILE A O 1
ATOM 652 N N . VAL A 1 83 ? 7.151 0.603 0.359 1.00 83.19 83 VAL A N 1
ATOM 653 C CA . VAL A 1 83 ? 7.584 -0.530 -0.463 1.00 83.19 83 VAL A CA 1
ATOM 654 C C . VAL A 1 83 ? 8.051 0.001 -1.810 1.00 83.19 83 VAL A C 1
ATOM 656 O O . VAL A 1 83 ? 7.315 0.723 -2.482 1.00 83.19 83 VAL A O 1
ATOM 659 N N . PHE A 1 84 ? 9.269 -0.354 -2.210 1.00 81.69 84 PHE A N 1
ATOM 660 C CA . PHE A 1 84 ? 9.807 -0.013 -3.525 1.00 81.69 84 PHE A CA 1
ATOM 661 C C . PHE A 1 84 ? 9.724 -1.215 -4.443 1.00 81.69 84 PHE A C 1
ATOM 663 O O . PHE A 1 84 ? 10.213 -2.283 -4.095 1.00 81.69 84 PHE A O 1
ATOM 670 N N . MET A 1 85 ? 9.152 -1.014 -5.624 1.00 79.62 85 MET A N 1
ATOM 671 C CA . MET A 1 85 ? 9.037 -2.037 -6.654 1.00 79.62 85 MET A CA 1
ATOM 672 C C . MET A 1 85 ? 9.674 -1.504 -7.930 1.00 79.62 85 MET A C 1
ATOM 674 O O . MET A 1 85 ? 9.292 -0.450 -8.443 1.00 79.62 85 MET A O 1
ATOM 678 N N . GLY A 1 86 ? 10.670 -2.212 -8.443 1.00 69.50 86 GLY A N 1
ATOM 679 C CA . GLY A 1 86 ? 11.370 -1.816 -9.656 1.00 69.50 86 GLY A CA 1
ATOM 680 C C . GLY A 1 86 ? 11.737 -3.027 -10.492 1.00 69.50 86 GLY A C 1
ATOM 681 O O . GLY A 1 86 ? 12.074 -4.078 -9.960 1.00 69.50 86 GLY A O 1
ATOM 682 N N . GLU A 1 87 ? 11.705 -2.861 -11.810 1.00 65.19 87 GLU A N 1
ATOM 683 C CA . GLU A 1 87 ? 12.136 -3.907 -12.747 1.00 65.19 87 GLU A CA 1
ATOM 684 C C . GLU A 1 87 ? 13.665 -4.115 -12.728 1.00 65.19 87 GLU A C 1
ATOM 686 O O . GLU A 1 87 ? 14.165 -5.187 -13.076 1.00 65.19 87 GLU A O 1
ATOM 691 N N . GLU A 1 88 ? 14.436 -3.116 -12.282 1.00 61.91 88 GLU A N 1
ATOM 692 C CA . GLU A 1 88 ? 15.885 -3.253 -12.120 1.00 61.91 88 GLU A CA 1
ATOM 693 C C . GLU A 1 88 ? 16.245 -3.965 -10.808 1.00 61.91 88 GLU A C 1
ATOM 695 O O . GLU A 1 88 ? 16.287 -3.365 -9.731 1.00 61.91 88 GLU A O 1
ATOM 700 N N . LYS A 1 89 ? 16.604 -5.250 -10.917 1.00 54.81 89 LYS A N 1
ATOM 701 C CA . LYS A 1 89 ? 17.141 -6.045 -9.802 1.00 54.81 89 LYS A CA 1
ATOM 702 C C . LYS A 1 89 ? 18.277 -5.311 -9.080 1.00 54.81 89 LYS A C 1
ATOM 704 O O . LYS A 1 89 ? 19.331 -5.041 -9.657 1.00 54.81 89 LYS A O 1
ATOM 709 N N . GLY A 1 90 ? 18.076 -5.048 -7.788 1.00 50.31 90 GLY A N 1
ATOM 710 C CA . GLY A 1 90 ? 19.117 -4.555 -6.883 1.00 50.31 90 GLY A CA 1
ATOM 711 C C . GLY A 1 90 ? 19.491 -3.079 -7.039 1.00 50.31 90 GLY A C 1
ATOM 712 O O . GLY A 1 90 ? 20.505 -2.659 -6.476 1.00 50.31 90 GLY A O 1
ATOM 713 N N . LYS A 1 91 ? 18.711 -2.273 -7.773 1.00 52.19 91 LYS A N 1
ATOM 714 C CA . LYS A 1 91 ? 18.948 -0.828 -7.883 1.00 52.19 91 LYS A CA 1
ATOM 715 C C . LYS A 1 91 ? 17.709 -0.039 -7.487 1.00 52.19 91 LYS A C 1
ATOM 717 O O . LYS A 1 91 ? 16.704 -0.031 -8.186 1.00 52.19 91 LYS A O 1
ATOM 722 N N . VAL A 1 92 ? 17.825 0.715 -6.392 1.00 55.09 92 VAL A N 1
ATOM 723 C CA . VAL A 1 92 ? 16.902 1.824 -6.133 1.00 55.09 92 VAL A CA 1
ATOM 724 C C . VAL A 1 92 ? 17.112 2.848 -7.258 1.00 55.09 92 VAL A C 1
ATOM 726 O O . VAL A 1 92 ? 18.258 3.253 -7.492 1.00 55.09 92 VAL A O 1
ATOM 729 N N . PRO A 1 93 ? 16.057 3.281 -7.966 1.00 48.81 93 PRO A N 1
ATOM 730 C CA . PRO A 1 93 ? 16.184 4.216 -9.076 1.00 48.81 93 PRO A CA 1
ATOM 731 C C . PRO A 1 93 ? 16.969 5.465 -8.679 1.00 48.81 93 PRO A C 1
ATOM 733 O O . PRO A 1 93 ? 16.653 6.097 -7.674 1.00 48.81 93 PRO A O 1
ATOM 736 N N . ARG A 1 94 ? 17.968 5.876 -9.472 1.00 50.66 94 ARG A N 1
ATOM 737 C CA . ARG A 1 94 ? 18.856 7.020 -9.155 1.00 50.66 94 ARG A CA 1
ATOM 738 C C . ARG A 1 94 ? 18.114 8.340 -8.882 1.00 50.66 94 ARG A C 1
ATOM 740 O O . ARG A 1 94 ? 18.607 9.146 -8.096 1.00 50.66 94 ARG A O 1
ATOM 747 N N . LYS A 1 95 ? 16.935 8.544 -9.488 1.00 50.22 95 LYS A N 1
ATOM 748 C CA . LYS A 1 95 ? 16.056 9.703 -9.222 1.00 50.22 95 LYS A CA 1
ATOM 749 C C . LYS A 1 95 ? 15.324 9.611 -7.877 1.00 50.22 95 LYS A C 1
ATOM 751 O O . LYS A 1 95 ? 15.118 10.633 -7.235 1.00 50.22 95 LYS A O 1
ATOM 756 N N . GLY A 1 96 ? 15.009 8.400 -7.418 1.00 45.28 96 GLY A N 1
ATOM 757 C CA . GLY A 1 96 ? 14.547 8.152 -6.055 1.00 45.28 96 GLY A CA 1
ATOM 758 C C . GLY A 1 96 ? 15.696 8.230 -5.046 1.00 45.28 96 GLY A C 1
ATOM 759 O O . GLY A 1 96 ? 15.552 8.851 -4.003 1.00 45.28 96 GLY A O 1
ATOM 760 N N . GLY A 1 97 ? 16.871 7.677 -5.355 1.00 46.19 97 GLY A N 1
ATOM 761 C CA . GLY A 1 97 ? 18.003 7.589 -4.422 1.00 46.19 97 GLY A CA 1
ATOM 762 C C . GLY A 1 97 ? 18.479 8.930 -3.848 1.00 46.19 97 GLY A C 1
ATOM 763 O O . GLY A 1 97 ? 18.977 8.963 -2.729 1.00 46.19 97 GLY A O 1
ATOM 764 N N . THR A 1 98 ? 18.276 10.045 -4.558 1.00 45.94 98 THR A N 1
ATOM 765 C CA . THR A 1 98 ? 18.565 11.401 -4.051 1.00 45.94 98 THR A CA 1
ATOM 766 C C . THR A 1 98 ? 17.427 11.996 -3.210 1.00 45.94 98 THR A C 1
ATOM 768 O O . THR A 1 98 ? 17.710 12.739 -2.275 1.00 45.94 98 THR A O 1
ATOM 771 N N . GLN A 1 99 ? 16.162 11.635 -3.466 1.00 46.56 99 GLN A N 1
ATOM 772 C CA . GLN A 1 99 ? 15.007 12.019 -2.631 1.00 46.56 99 GLN A CA 1
ATOM 773 C C . GLN A 1 99 ? 14.810 11.126 -1.394 1.00 46.56 99 GLN A C 1
ATOM 775 O O . GLN A 1 99 ? 14.221 11.573 -0.413 1.00 46.56 99 GLN A O 1
ATOM 780 N N . PHE A 1 100 ? 15.322 9.892 -1.417 1.00 48.78 100 PHE A N 1
ATOM 781 C CA . PHE A 1 100 ? 15.259 8.925 -0.313 1.00 48.78 100 PHE A CA 1
ATOM 782 C C . PHE A 1 100 ? 16.496 8.938 0.587 1.00 48.78 100 PHE A C 1
ATOM 784 O O . PHE A 1 100 ? 16.454 8.384 1.681 1.00 48.78 100 PHE A O 1
ATOM 791 N N . ASN A 1 101 ? 17.574 9.616 0.182 1.00 43.09 101 ASN A N 1
ATOM 792 C CA . ASN A 1 101 ? 18.738 9.833 1.040 1.00 43.09 101 ASN A CA 1
ATOM 793 C C . ASN A 1 101 ? 18.404 10.491 2.405 1.00 43.09 101 ASN A C 1
ATOM 795 O O . ASN A 1 101 ? 18.989 10.064 3.395 1.00 43.09 101 ASN A O 1
ATOM 799 N N . PRO A 1 102 ? 17.442 11.437 2.527 1.00 40.97 102 PRO A N 1
ATOM 800 C CA . PRO A 1 102 ? 17.009 11.949 3.835 1.00 40.97 102 PRO A CA 1
ATOM 801 C C . PRO A 1 102 ? 16.110 10.996 4.649 1.00 40.97 102 PRO A C 1
ATOM 803 O O . PRO A 1 102 ? 15.822 11.293 5.800 1.00 40.97 102 PRO A O 1
ATOM 806 N N . LEU A 1 103 ? 15.645 9.871 4.089 1.00 45.28 103 LEU A N 1
ATOM 807 C CA . LEU A 1 103 ? 14.826 8.870 4.803 1.00 45.28 103 LEU A CA 1
ATOM 808 C C . LEU A 1 103 ? 15.667 7.722 5.380 1.00 45.28 103 LEU A C 1
ATOM 810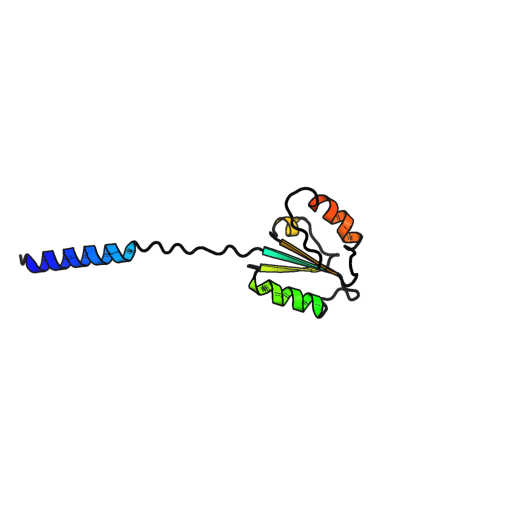 O O . LEU A 1 103 ? 15.139 6.831 6.038 1.00 45.28 103 LEU A O 1
ATOM 814 N N . LYS A 1 104 ? 16.981 7.753 5.138 1.00 46.19 104 LYS A N 1
ATOM 815 C CA . LYS A 1 104 ? 17.937 6.769 5.644 1.00 46.19 104 LYS A CA 1
ATOM 816 C C . LYS A 1 104 ? 18.328 7.011 7.106 1.00 46.19 104 LYS A C 1
ATOM 818 O O . LYS A 1 104 ? 18.898 6.112 7.712 1.00 46.19 104 LYS A O 1
ATOM 823 N N . ASP A 1 105 ? 18.041 8.200 7.641 1.00 40.66 105 ASP A N 1
ATOM 824 C CA . ASP A 1 105 ? 18.579 8.636 8.933 1.00 40.66 105 ASP A CA 1
ATOM 825 C C . ASP A 1 105 ? 17.690 8.289 10.134 1.00 40.66 105 ASP A C 1
ATOM 827 O O . ASP A 1 105 ? 18.211 8.053 11.216 1.00 40.66 105 ASP A O 1
ATOM 831 N N . GLU A 1 106 ? 16.367 8.158 9.987 1.00 40.16 106 GLU A N 1
ATOM 832 C CA . GLU A 1 106 ? 15.507 7.856 11.139 1.00 40.16 106 GLU A CA 1
ATOM 833 C C . GLU A 1 106 ? 14.312 6.964 10.751 1.00 40.16 106 GLU A C 1
ATOM 835 O O . GLU A 1 106 ? 13.380 7.379 10.066 1.00 40.16 106 GLU A O 1
ATOM 840 N N . SER A 1 107 ? 14.297 5.735 11.277 1.00 40.25 107 SER A N 1
ATOM 841 C CA . SER A 1 107 ? 13.102 4.916 11.582 1.00 40.25 107 SER A CA 1
ATOM 842 C C . SER A 1 107 ? 12.299 4.191 10.483 1.00 40.25 107 SER A C 1
ATOM 844 O O . SER A 1 107 ? 11.370 3.468 10.836 1.00 40.25 107 SER A O 1
ATOM 846 N N . LEU A 1 108 ? 12.647 4.254 9.194 1.00 41.44 108 LEU A N 1
ATOM 847 C CA . LEU A 1 108 ? 11.904 3.517 8.152 1.00 41.44 108 LEU A CA 1
ATOM 848 C C . LEU A 1 108 ? 12.615 2.224 7.725 1.00 41.44 108 LEU A C 1
ATOM 850 O O . LEU A 1 108 ? 13.709 2.254 7.160 1.00 41.44 108 LEU A O 1
ATOM 854 N N . GLN A 1 109 ? 11.976 1.073 7.966 1.00 41.34 109 GLN A N 1
ATOM 855 C CA . GLN A 1 109 ? 12.415 -0.205 7.401 1.00 41.34 109 GLN A CA 1
ATOM 856 C C . GLN A 1 109 ? 12.179 -0.192 5.887 1.00 41.34 109 GLN A C 1
ATOM 858 O O . GLN A 1 109 ? 11.062 -0.361 5.405 1.00 41.34 109 GLN A O 1
ATOM 863 N N . LEU A 1 110 ? 13.253 0.044 5.139 1.00 43.34 110 LEU A N 1
ATOM 864 C CA . LEU A 1 110 ? 13.272 -0.041 3.688 1.00 43.34 110 LEU A CA 1
ATOM 865 C C . LEU A 1 110 ? 13.285 -1.519 3.275 1.00 43.34 110 LEU A C 1
ATOM 867 O O . LEU A 1 110 ? 14.334 -2.163 3.318 1.00 43.34 110 LEU A O 1
ATOM 871 N N . VAL A 1 111 ? 12.136 -2.060 2.871 1.00 44.12 111 VAL A N 1
ATOM 872 C CA . VAL A 1 111 ? 12.062 -3.397 2.267 1.00 44.12 111 VAL A CA 1
ATOM 873 C C . VAL A 1 111 ? 12.241 -3.246 0.757 1.00 44.12 111 VAL A C 1
ATOM 875 O O . VAL A 1 111 ? 11.387 -2.684 0.073 1.00 44.12 111 VAL A O 1
ATOM 878 N N . ILE A 1 112 ? 13.389 -3.707 0.256 1.00 42.78 112 ILE A N 1
ATOM 879 C CA . ILE A 1 112 ? 13.694 -3.824 -1.175 1.00 42.78 112 ILE A CA 1
ATOM 880 C C . ILE A 1 112 ? 13.463 -5.293 -1.544 1.00 42.78 112 ILE A C 1
ATOM 882 O O . ILE A 1 112 ? 14.178 -6.152 -1.024 1.00 42.78 112 ILE A O 1
ATOM 886 N N . MET A 1 113 ? 12.480 -5.581 -2.399 1.00 42.88 113 MET A N 1
ATOM 887 C CA . MET A 1 113 ? 12.252 -6.912 -2.983 1.00 42.88 113 MET A CA 1
ATOM 888 C C . MET A 1 113 ? 12.324 -6.842 -4.503 1.00 42.88 113 MET A C 1
ATOM 890 O O . MET A 1 113 ? 11.860 -5.823 -5.060 1.00 42.88 113 MET A O 1
#

Foldseek 3Di:
DPVVVVVVVVVVVVVVVVVVPPPPPPPPPPQWEEEEEEDDPVLDDDPVSVVVCVVCVVRHPYYHYYYLVGDDPVVVVRGLAYEYYYPDPPDDPPSNCVVCVVVVPDDYDYDYD